Protein AF-A0A350MLR1-F1 (afdb_monomer_lite)

Foldseek 3Di:
DFDDPVRLVVQQVVCCVPPVDGDDSVRSRVVVVVVVVVCVVPPDDDDPVRVVVVVVVCVVCVVVVVVVVVVD

Radius of gyration: 18.75 Å; chains: 1; bounding box: 34×32×44 Å

pLDDT: mean 92.56, std 8.95, range [54.16, 98.06]

Structure (mmCIF, N/CA/C/O backbone):
data_AF-A0A350MLR1-F1
#
_entry.id   AF-A0A350MLR1-F1
#
loop_
_atom_site.group_PDB
_atom_site.id
_atom_site.type_symbol
_atom_site.label_atom_id
_atom_site.label_alt_id
_atom_site.label_comp_id
_atom_site.label_asym_id
_atom_sit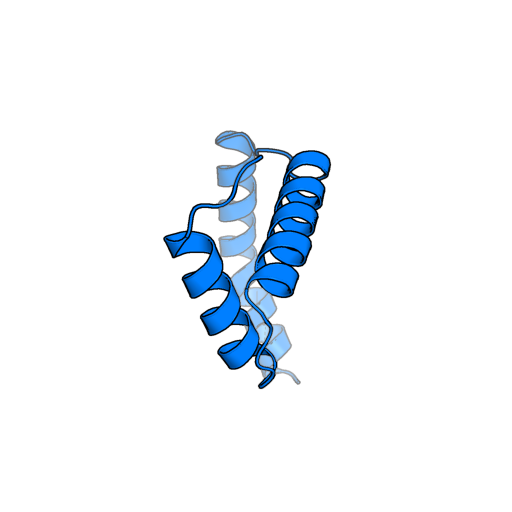e.label_entity_id
_atom_site.label_seq_id
_atom_site.pdbx_PDB_ins_code
_atom_site.Cartn_x
_atom_site.Cartn_y
_atom_site.Cartn_z
_atom_site.occupancy
_atom_site.B_iso_or_equiv
_atom_site.auth_seq_id
_atom_site.auth_comp_id
_atom_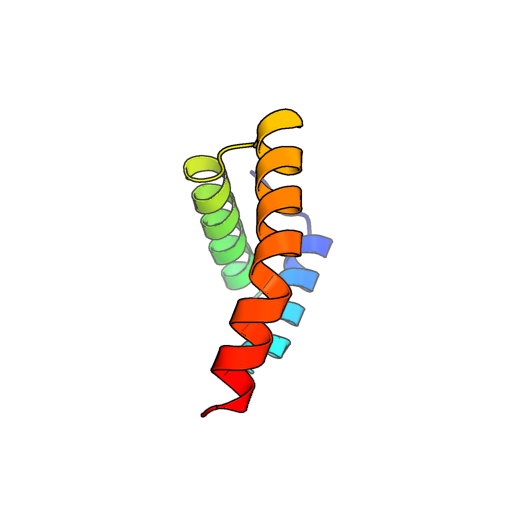site.auth_asym_id
_atom_site.auth_atom_id
_atom_site.pdbx_PDB_model_num
ATOM 1 N N . MET A 1 1 ? 7.766 4.422 11.317 1.00 67.50 1 MET A N 1
ATOM 2 C CA . MET A 1 1 ? 6.828 4.949 10.300 1.00 67.50 1 MET A CA 1
ATOM 3 C C . MET A 1 1 ? 5.516 5.248 10.994 1.00 67.50 1 MET A C 1
ATOM 5 O O . MET A 1 1 ? 5.167 4.499 11.897 1.00 67.50 1 MET A O 1
ATOM 9 N N . VAL A 1 2 ? 4.845 6.335 10.627 1.00 85.38 2 VAL A N 1
ATOM 10 C CA . VAL A 1 2 ? 3.530 6.710 11.163 1.00 85.38 2 VAL A CA 1
ATOM 11 C C . VAL A 1 2 ? 2.605 6.855 9.963 1.00 85.38 2 VAL A C 1
ATOM 13 O O . VAL A 1 2 ? 2.937 7.595 9.040 1.00 85.38 2 VAL A O 1
ATOM 16 N N . LEU A 1 3 ? 1.506 6.102 9.948 1.00 90.12 3 LEU A N 1
ATOM 17 C CA . LEU A 1 3 ? 0.473 6.231 8.920 1.00 90.12 3 LEU A CA 1
ATOM 18 C C . LEU A 1 3 ? -0.414 7.431 9.233 1.00 90.12 3 LEU A C 1
ATOM 20 O O . LEU A 1 3 ? -0.781 7.634 10.392 1.00 90.12 3 LEU A O 1
ATOM 24 N N . SER A 1 4 ? -0.762 8.200 8.203 1.00 95.06 4 SER A N 1
ATOM 25 C CA . SER A 1 4 ? -1.752 9.263 8.343 1.00 95.06 4 SER A CA 1
ATOM 26 C C . SER A 1 4 ? -3.155 8.673 8.501 1.00 95.06 4 SER A C 1
ATOM 28 O O . SER A 1 4 ? -3.441 7.567 8.042 1.00 95.06 4 SER A O 1
ATOM 30 N N . ASP A 1 5 ? -4.057 9.433 9.112 1.00 95.38 5 ASP A N 1
ATOM 31 C CA . ASP A 1 5 ? -5.473 9.074 9.221 1.00 95.38 5 ASP A CA 1
ATOM 32 C C . ASP A 1 5 ? -6.112 8.792 7.859 1.00 95.38 5 ASP A C 1
ATOM 34 O O . ASP A 1 5 ? -6.911 7.866 7.722 1.00 95.38 5 ASP A O 1
ATOM 38 N N . GLU A 1 6 ? -5.724 9.562 6.843 1.00 96.62 6 GLU A N 1
ATOM 39 C CA . GLU A 1 6 ? -6.195 9.382 5.474 1.00 96.62 6 GLU A CA 1
ATOM 40 C C . GLU A 1 6 ? -5.731 8.041 4.890 1.00 96.62 6 GLU A C 1
ATOM 42 O O . GLU A 1 6 ? -6.523 7.328 4.271 1.00 96.62 6 GLU A O 1
ATOM 47 N N . ASP A 1 7 ? -4.475 7.655 5.129 1.00 96.25 7 ASP A N 1
ATOM 48 C CA . ASP A 1 7 ? -3.939 6.373 4.665 1.00 96.25 7 ASP A CA 1
ATOM 49 C C . ASP A 1 7 ? -4.590 5.192 5.384 1.00 96.25 7 ASP A C 1
ATOM 51 O O . ASP A 1 7 ? -4.865 4.167 4.759 1.00 96.25 7 ASP A O 1
ATOM 55 N N . ILE A 1 8 ? -4.893 5.337 6.678 1.00 97.12 8 ILE A N 1
ATOM 56 C CA . ILE A 1 8 ? -5.607 4.311 7.446 1.00 97.12 8 ILE A CA 1
ATOM 57 C C . ILE A 1 8 ? -7.011 4.098 6.864 1.00 97.12 8 ILE A C 1
ATOM 59 O O . ILE A 1 8 ? -7.404 2.957 6.623 1.00 97.12 8 ILE A O 1
ATOM 63 N N . LEU A 1 9 ? -7.741 5.179 6.567 1.00 97.56 9 LEU A N 1
ATOM 64 C CA . LEU A 1 9 ? -9.074 5.097 5.959 1.00 97.56 9 LEU A CA 1
ATOM 65 C C . LEU A 1 9 ? -9.033 4.461 4.564 1.00 97.56 9 LEU A C 1
ATOM 67 O O . LEU A 1 9 ? -9.853 3.592 4.256 1.00 97.56 9 LEU A O 1
ATOM 71 N N . LYS A 1 10 ? -8.056 4.841 3.730 1.00 97.44 10 LYS A N 1
ATOM 72 C CA . LYS A 1 10 ? -7.839 4.214 2.416 1.00 97.44 10 LYS A CA 1
ATOM 73 C C . LYS A 1 10 ? -7.544 2.724 2.555 1.00 97.44 10 LYS A C 1
ATOM 75 O O . LYS A 1 10 ? -8.114 1.922 1.820 1.00 97.44 10 LYS A O 1
ATOM 80 N N . PHE A 1 11 ? -6.701 2.344 3.513 1.00 96.75 11 PHE A N 1
ATOM 81 C CA . PHE A 1 11 ? -6.364 0.946 3.761 1.00 96.75 11 PHE A CA 1
ATOM 82 C C . PHE A 1 11 ? -7.587 0.131 4.200 1.00 96.75 11 PHE A C 1
ATOM 84 O O . PHE A 1 11 ? -7.808 -0.957 3.675 1.00 96.75 11 PHE A O 1
ATOM 91 N N . GLN A 1 12 ? -8.425 0.666 5.095 1.00 97.94 12 GLN A N 1
ATOM 92 C CA . GLN A 1 12 ? -9.685 0.024 5.493 1.00 97.94 12 GLN A CA 1
ATOM 93 C C . GLN A 1 12 ? -10.631 -0.175 4.301 1.00 97.94 12 GLN A C 1
ATOM 95 O O . GLN A 1 12 ? -11.188 -1.261 4.131 1.00 97.94 12 GLN A O 1
ATOM 100 N N . ALA A 1 13 ? -10.788 0.850 3.456 1.00 97.88 13 ALA A N 1
ATOM 101 C CA . ALA A 1 13 ? -11.635 0.779 2.268 1.00 97.88 13 ALA A CA 1
ATOM 102 C C . ALA A 1 13 ? -11.134 -0.274 1.264 1.00 97.88 13 ALA A C 1
ATOM 104 O O . ALA A 1 13 ? -11.928 -1.075 0.769 1.00 97.88 13 ALA A O 1
ATOM 105 N N . LEU A 1 14 ? -9.821 -0.319 1.016 1.00 97.81 14 LEU A N 1
ATOM 106 C CA . LEU A 1 14 ? -9.189 -1.334 0.171 1.00 97.81 14 LEU A CA 1
ATOM 107 C C . LEU A 1 14 ? -9.390 -2.741 0.736 1.00 97.81 14 LEU A C 1
ATOM 109 O O . LEU A 1 14 ? -9.805 -3.638 0.011 1.00 97.81 14 LEU A O 1
ATOM 113 N N . TYR A 1 15 ? -9.159 -2.933 2.035 1.00 97.38 15 TYR A N 1
ATOM 114 C CA . TYR A 1 15 ? -9.308 -4.241 2.671 1.00 97.38 15 TYR A CA 1
ATOM 115 C C . TYR A 1 15 ? -10.746 -4.768 2.553 1.00 97.38 15 TYR A C 1
ATOM 117 O O . TYR A 1 15 ? -10.961 -5.941 2.246 1.00 97.38 15 TYR A O 1
ATOM 125 N N . LYS A 1 16 ? -11.740 -3.884 2.708 1.00 97.88 16 LYS A N 1
ATOM 126 C CA . LYS A 1 16 ? -13.148 -4.227 2.491 1.00 97.88 16 LYS A CA 1
ATOM 127 C C . LYS A 1 16 ? -13.452 -4.539 1.025 1.00 97.88 16 LYS A C 1
ATOM 129 O O . LYS A 1 16 ? -14.184 -5.485 0.764 1.00 97.88 16 LYS A O 1
ATOM 134 N N . SER A 1 17 ? -12.915 -3.765 0.083 1.00 98.06 17 SER A N 1
ATOM 135 C CA . SER A 1 17 ? -13.136 -3.971 -1.355 1.00 98.06 17 SER A CA 1
ATOM 136 C C . SER A 1 17 ? -12.578 -5.310 -1.839 1.00 98.06 17 SER A C 1
ATOM 138 O O . SER A 1 17 ? -13.266 -6.045 -2.540 1.00 98.06 17 SER A O 1
ATOM 140 N N . GLU A 1 18 ? -11.351 -5.641 -1.437 1.00 97.50 18 GLU A N 1
ATOM 141 C CA . GLU A 1 18 ? -10.642 -6.829 -1.925 1.00 97.50 18 GLU A CA 1
ATOM 142 C C . GLU A 1 18 ? -11.045 -8.110 -1.182 1.00 97.50 18 GLU A C 1
ATOM 144 O O . GLU A 1 18 ? -11.095 -9.184 -1.779 1.00 97.50 18 GLU A O 1
ATOM 149 N N . PHE A 1 19 ? -11.345 -8.017 0.119 1.00 96.69 19 PHE A N 1
ATOM 150 C CA . PHE A 1 19 ? -11.588 -9.194 0.962 1.00 96.69 19 PHE A CA 1
ATOM 151 C C . PHE A 1 19 ? -13.009 -9.282 1.526 1.00 96.69 19 PHE A C 1
ATOM 153 O O . PHE A 1 19 ? -13.353 -10.295 2.131 1.00 96.69 19 PHE A O 1
ATOM 160 N N . GLY A 1 20 ? -13.838 -8.245 1.373 1.00 97.56 20 GLY A N 1
ATOM 161 C CA . GLY A 1 20 ? -15.186 -8.198 1.951 1.00 97.56 20 GLY A CA 1
ATOM 162 C C . GLY A 1 20 ? -15.213 -8.071 3.480 1.00 97.56 20 GLY A C 1
ATOM 163 O O . GLY A 1 20 ? -16.266 -8.258 4.085 1.00 97.56 20 GLY A O 1
ATOM 164 N N . ILE A 1 21 ? -14.073 -7.775 4.115 1.00 96.88 21 ILE A N 1
ATOM 165 C CA . ILE A 1 21 ? -13.914 -7.741 5.575 1.00 96.88 21 ILE A CA 1
ATOM 166 C C . ILE A 1 21 ? -13.718 -6.296 6.035 1.00 96.88 21 ILE A C 1
ATOM 168 O O . ILE A 1 21 ? -12.825 -5.599 5.559 1.00 96.88 21 ILE A O 1
ATOM 172 N N . GLU A 1 22 ? -14.520 -5.858 7.002 1.00 97.31 22 GLU A N 1
ATOM 173 C CA . GLU A 1 22 ? -14.259 -4.616 7.729 1.00 97.31 22 GLU A CA 1
ATOM 174 C C . GLU A 1 22 ? -13.244 -4.861 8.845 1.00 97.31 22 GLU A C 1
ATOM 176 O O . GLU A 1 22 ? -13.324 -5.851 9.571 1.00 97.31 22 GLU A O 1
ATOM 181 N N . ILE A 1 23 ? -12.284 -3.950 8.979 1.00 97.31 23 ILE A N 1
ATOM 182 C CA . ILE A 1 23 ? -11.245 -4.004 10.010 1.00 97.31 23 ILE A CA 1
ATOM 183 C C . ILE A 1 23 ? -11.288 -2.728 10.840 1.00 97.31 23 ILE A C 1
ATOM 185 O O . ILE A 1 23 ? -11.647 -1.663 10.329 1.00 97.31 23 ILE A O 1
ATOM 189 N N . SER A 1 24 ? -10.911 -2.823 12.114 1.00 98.00 24 SER A N 1
ATOM 190 C CA . SER A 1 24 ? -10.834 -1.650 12.982 1.00 98.00 24 SER A CA 1
ATOM 191 C C . SER A 1 24 ? -9.720 -0.698 12.531 1.00 98.00 24 SER A C 1
ATOM 193 O O . SER A 1 24 ? -8.839 -1.049 11.740 1.00 98.00 24 SER A O 1
ATOM 195 N N . ARG A 1 25 ? -9.741 0.531 13.054 1.00 96.50 25 ARG A N 1
ATOM 196 C CA . ARG A 1 25 ? -8.674 1.507 12.806 1.00 96.50 25 ARG A CA 1
ATOM 197 C C . ARG A 1 25 ? -7.319 1.003 13.323 1.00 96.50 25 ARG A C 1
ATOM 199 O O . ARG A 1 25 ? -6.301 1.202 12.668 1.00 96.50 25 ARG A O 1
ATOM 206 N N . GLU A 1 26 ? -7.316 0.348 14.481 1.00 96.56 26 GLU A N 1
ATOM 207 C CA . GLU A 1 26 ? -6.121 -0.229 15.109 1.00 96.56 26 GLU A CA 1
ATOM 208 C C . GLU A 1 26 ? -5.567 -1.391 14.280 1.00 96.56 26 GLU A C 1
ATOM 210 O O . GLU A 1 26 ? -4.371 -1.411 13.985 1.00 96.56 26 GLU A O 1
ATOM 215 N N . ASP A 1 27 ? -6.437 -2.285 13.797 1.00 97.44 27 ASP A N 1
ATOM 216 C CA . ASP A 1 27 ? -6.047 -3.372 12.889 1.00 97.44 27 ASP A CA 1
ATOM 217 C C . ASP A 1 27 ? -5.459 -2.835 11.584 1.00 97.44 27 ASP A C 1
ATOM 219 O O . ASP A 1 27 ? -4.445 -3.335 11.093 1.00 97.44 27 ASP A O 1
ATOM 223 N N . ALA A 1 28 ? -6.096 -1.816 11.003 1.00 97.06 28 ALA A N 1
ATOM 224 C CA . ALA A 1 28 ? -5.625 -1.176 9.784 1.00 97.06 28 ALA A CA 1
ATOM 225 C C . ALA A 1 28 ? -4.255 -0.523 9.986 1.00 97.06 28 ALA A C 1
ATOM 227 O O . ALA A 1 28 ? -3.372 -0.680 9.142 1.00 97.06 28 ALA A O 1
ATOM 228 N N . TYR A 1 29 ? -4.050 0.146 11.123 1.00 96.62 29 TYR A N 1
ATOM 229 C CA . TYR A 1 29 ? -2.762 0.729 11.473 1.00 96.62 29 TYR A CA 1
ATOM 230 C C . TYR A 1 29 ? -1.680 -0.346 11.619 1.00 96.62 29 TYR A C 1
ATOM 232 O O . TYR A 1 29 ? -0.625 -0.252 10.991 1.00 96.62 29 TYR A O 1
ATOM 240 N N . GLU A 1 30 ? -1.941 -1.402 12.393 1.00 96.88 30 GLU A N 1
ATOM 241 C CA . GLU A 1 30 ? -0.972 -2.475 12.624 1.00 96.88 30 GLU A CA 1
ATOM 242 C C . GLU A 1 30 ? -0.602 -3.193 11.316 1.00 96.88 30 GLU A C 1
ATOM 244 O O . GLU A 1 30 ? 0.580 -3.382 11.006 1.00 96.88 30 GLU A O 1
ATOM 249 N N . LYS A 1 31 ? -1.605 -3.565 10.512 1.00 96.38 31 LYS A N 1
ATOM 250 C CA . LYS A 1 31 ? -1.403 -4.234 9.219 1.00 96.38 31 LYS A CA 1
ATOM 251 C C . LYS A 1 31 ? -0.686 -3.328 8.223 1.00 96.38 31 LYS A C 1
ATOM 253 O O . LYS A 1 31 ? 0.237 -3.789 7.554 1.00 96.38 31 LYS A O 1
ATOM 258 N N . GLY A 1 32 ? -1.062 -2.054 8.152 1.00 95.25 32 GLY A N 1
ATOM 259 C CA . GLY A 1 32 ? -0.423 -1.082 7.271 1.00 95.25 32 GLY A CA 1
ATOM 260 C C . GLY A 1 32 ? 1.051 -0.861 7.623 1.00 95.25 32 GLY A C 1
ATOM 261 O O . GLY A 1 32 ? 1.902 -0.871 6.736 1.00 95.25 32 GLY A O 1
ATOM 262 N N . ILE A 1 33 ? 1.391 -0.760 8.913 1.00 96.06 33 ILE A N 1
ATOM 263 C CA . ILE A 1 33 ? 2.789 -0.649 9.358 1.00 96.06 33 ILE A CA 1
ATOM 264 C C . ILE A 1 33 ? 3.588 -1.909 9.006 1.00 96.06 33 ILE A C 1
ATOM 266 O O . ILE A 1 33 ? 4.711 -1.796 8.512 1.00 96.06 33 ILE A O 1
ATOM 270 N N . LYS A 1 34 ? 3.017 -3.106 9.202 1.00 96.12 34 LYS A N 1
ATOM 271 C CA . LYS A 1 34 ? 3.661 -4.370 8.799 1.00 96.12 34 LYS A CA 1
ATOM 272 C C . LYS A 1 34 ? 3.903 -4.429 7.290 1.00 96.12 34 LYS A C 1
ATOM 274 O O . LYS A 1 34 ? 4.984 -4.838 6.873 1.00 96.12 34 LYS A O 1
ATOM 279 N N . LEU A 1 35 ? 2.936 -3.987 6.483 1.00 95.31 35 LEU A N 1
ATOM 280 C CA . LEU A 1 35 ? 3.072 -3.922 5.028 1.00 95.31 35 LEU A CA 1
ATOM 281 C C . LEU A 1 35 ? 4.199 -2.974 4.613 1.00 95.31 35 LEU A C 1
ATOM 283 O O . LEU A 1 35 ? 5.058 -3.361 3.824 1.00 95.31 35 LEU A O 1
ATOM 287 N N . LEU A 1 36 ? 4.234 -1.759 5.166 1.00 94.31 36 LEU A N 1
ATOM 288 C CA . LEU A 1 36 ? 5.310 -0.810 4.882 1.00 94.31 36 LEU A CA 1
ATOM 289 C C . LEU A 1 36 ? 6.675 -1.353 5.310 1.00 94.31 36 LEU A C 1
ATOM 291 O O . LEU A 1 36 ? 7.650 -1.180 4.582 1.00 94.31 36 LEU A O 1
ATOM 295 N N . GLY A 1 37 ? 6.746 -2.039 6.452 1.00 95.31 37 GLY A N 1
ATOM 296 C CA . GLY A 1 37 ? 7.965 -2.696 6.917 1.00 95.31 37 GLY A CA 1
ATOM 297 C C . GLY A 1 37 ? 8.450 -3.770 5.946 1.00 95.31 37 GLY A C 1
ATOM 298 O O . GLY A 1 37 ? 9.615 -3.756 5.551 1.00 95.31 37 GLY A O 1
ATOM 299 N N . LEU A 1 38 ? 7.548 -4.652 5.506 1.00 96.12 38 LEU A N 1
ATOM 300 C CA . LEU A 1 38 ? 7.853 -5.678 4.510 1.00 96.12 38 LEU A CA 1
ATOM 301 C C . LEU A 1 38 ? 8.352 -5.046 3.212 1.00 96.12 38 LEU A C 1
ATOM 303 O O . LEU A 1 38 ? 9.439 -5.384 2.754 1.00 96.12 38 LEU A O 1
ATOM 307 N N . MET A 1 39 ? 7.590 -4.103 2.652 1.00 94.94 39 MET A N 1
ATOM 308 C CA . MET A 1 39 ? 7.952 -3.429 1.405 1.00 94.94 39 MET A CA 1
ATOM 309 C C . MET A 1 39 ? 9.297 -2.725 1.527 1.00 94.94 39 MET A C 1
ATOM 311 O O . MET A 1 39 ? 10.126 -2.863 0.642 1.00 94.94 39 MET A O 1
ATOM 315 N N . SER A 1 40 ? 9.568 -2.052 2.641 1.00 92.69 40 SER A N 1
ATOM 316 C CA . SER A 1 40 ? 10.858 -1.386 2.853 1.00 92.69 40 SER A CA 1
ATOM 317 C C . SER A 1 40 ? 12.031 -2.366 2.919 1.00 92.69 40 SER A C 1
ATOM 319 O O . SER A 1 40 ? 13.136 -2.013 2.525 1.00 92.69 40 SER A O 1
ATOM 321 N N . ALA A 1 41 ? 11.806 -3.589 3.408 1.00 95.81 41 ALA A N 1
ATOM 322 C CA . ALA A 1 41 ? 12.839 -4.617 3.494 1.00 95.81 41 ALA A CA 1
ATOM 323 C C . ALA A 1 41 ? 13.097 -5.330 2.157 1.00 95.81 41 ALA A C 1
ATOM 325 O O . ALA A 1 41 ? 14.220 -5.764 1.909 1.00 95.81 41 ALA A O 1
ATOM 326 N N . VAL A 1 42 ? 12.071 -5.479 1.311 1.00 96.31 42 VAL A N 1
ATOM 327 C CA . VAL A 1 42 ? 12.160 -6.270 0.068 1.00 96.31 42 VAL A CA 1
ATOM 328 C C . VAL A 1 42 ? 12.207 -5.425 -1.204 1.00 96.31 42 VAL A C 1
ATOM 330 O O . VAL A 1 42 ? 12.566 -5.941 -2.261 1.00 96.31 42 VAL A O 1
ATOM 333 N N . TYR A 1 43 ? 11.834 -4.145 -1.141 1.00 94.56 43 TYR A N 1
ATOM 334 C CA . TYR A 1 43 ? 11.795 -3.280 -2.313 1.00 94.56 43 TYR A CA 1
ATOM 335 C C . TYR A 1 43 ? 13.210 -2.948 -2.781 1.00 94.56 43 TYR A C 1
ATOM 337 O O . TYR A 1 43 ? 13.950 -2.207 -2.134 1.00 94.56 43 TYR A O 1
ATOM 345 N N . LYS A 1 44 ? 13.563 -3.479 -3.950 1.00 93.06 44 LYS A N 1
ATOM 346 C CA . LYS A 1 44 ? 14.774 -3.120 -4.677 1.00 93.06 44 LYS A CA 1
ATOM 347 C C . LYS A 1 44 ? 14.390 -2.146 -5.797 1.00 93.06 44 LYS A C 1
ATOM 349 O O . LYS A 1 44 ? 13.725 -2.581 -6.740 1.00 93.06 44 LYS A O 1
ATOM 354 N N . PRO A 1 45 ? 14.770 -0.857 -5.717 1.00 91.56 45 PRO A N 1
ATOM 355 C CA . PRO A 1 45 ? 14.543 0.063 -6.820 1.00 91.56 45 PRO A CA 1
ATOM 356 C C . PRO A 1 45 ? 15.333 -0.401 -8.046 1.00 91.56 45 PRO A C 1
ATOM 358 O O . PRO A 1 45 ? 16.440 -0.927 -7.926 1.00 91.56 45 PRO A O 1
ATOM 361 N N . MET A 1 46 ? 14.729 -0.210 -9.209 1.00 94.44 46 MET A N 1
ATOM 362 C CA . MET A 1 46 ? 15.286 -0.570 -10.505 1.00 94.44 46 MET A CA 1
ATOM 363 C C . MET A 1 46 ? 15.937 0.657 -11.143 1.00 94.44 46 MET A C 1
ATOM 365 O O . MET A 1 46 ? 15.414 1.766 -10.989 1.00 94.44 46 MET A O 1
ATOM 369 N N . SER A 1 47 ? 17.056 0.478 -11.845 1.00 96.69 47 SER A N 1
ATOM 370 C CA . SER A 1 47 ? 17.626 1.546 -12.672 1.00 96.69 47 SER A CA 1
ATOM 371 C C . SER A 1 47 ? 16.761 1.803 -13.911 1.00 96.69 47 SER A C 1
ATOM 373 O O . SER A 1 47 ? 15.949 0.969 -14.314 1.00 96.69 47 SER A O 1
ATOM 375 N N . GLU A 1 48 ? 16.935 2.963 -14.540 1.00 96.69 48 GLU A N 1
ATOM 376 C CA . GLU A 1 48 ? 16.236 3.278 -15.790 1.00 96.69 48 GLU A CA 1
ATOM 377 C C . GLU A 1 48 ? 16.600 2.282 -16.903 1.00 96.69 48 GLU A C 1
ATOM 379 O O . GLU A 1 48 ? 15.715 1.778 -17.587 1.00 96.69 48 GLU A O 1
ATOM 384 N N . GLU A 1 49 ? 17.871 1.884 -16.995 1.00 96.69 49 GLU A N 1
ATOM 385 C CA . GLU A 1 49 ? 18.343 0.871 -17.948 1.00 96.69 49 GLU A CA 1
ATOM 386 C C . GLU A 1 49 ? 17.695 -0.505 -17.716 1.00 96.69 49 GLU A C 1
ATOM 388 O O . GLU A 1 49 ? 17.242 -1.158 -18.659 1.00 96.69 49 GLU A O 1
ATOM 393 N N . GLU A 1 50 ? 17.609 -0.955 -16.457 1.00 96.62 50 GLU A N 1
ATOM 394 C CA . GLU A 1 50 ? 16.932 -2.208 -16.098 1.00 96.62 50 GLU A CA 1
ATOM 395 C C . GLU A 1 50 ? 15.434 -2.144 -16.455 1.00 96.62 50 GLU A C 1
ATOM 397 O O 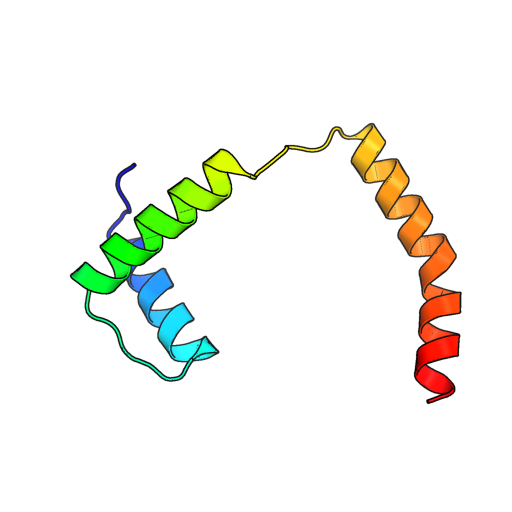. GLU A 1 50 ? 14.861 -3.124 -16.947 1.00 96.62 50 GLU A O 1
ATOM 402 N N . TYR A 1 51 ? 14.801 -0.982 -16.256 1.00 95.62 51 TYR A N 1
ATOM 403 C CA . TYR A 1 51 ? 13.409 -0.753 -16.632 1.00 95.62 51 TYR A CA 1
ATOM 404 C C . TYR A 1 51 ? 13.218 -0.816 -18.149 1.00 95.62 51 TYR A C 1
ATOM 406 O O . TYR A 1 51 ? 12.346 -1.549 -18.626 1.00 95.62 51 TYR A O 1
ATOM 414 N N . GLU A 1 52 ? 14.037 -0.101 -18.919 1.00 97.25 52 GLU A N 1
ATOM 415 C CA . GLU A 1 52 ? 13.986 -0.105 -20.382 1.00 97.25 52 GLU A CA 1
ATOM 416 C C . GLU A 1 52 ? 14.182 -1.512 -20.950 1.00 97.25 52 GLU A C 1
ATOM 418 O O . GLU A 1 52 ? 13.406 -1.944 -21.810 1.00 97.25 52 GLU A O 1
ATOM 423 N N . PHE A 1 53 ? 15.142 -2.265 -20.405 1.0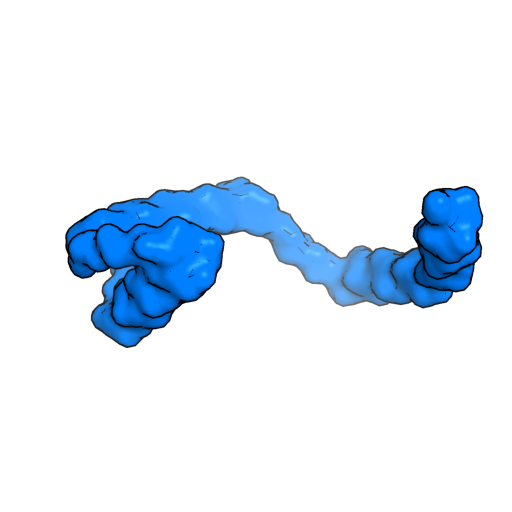0 96.19 53 PHE A N 1
ATOM 424 C CA . PHE A 1 53 ? 15.385 -3.656 -20.776 1.00 96.19 53 PHE A CA 1
ATOM 425 C C . PHE A 1 53 ? 14.137 -4.533 -20.575 1.00 96.19 53 PHE A C 1
ATOM 427 O O . PHE A 1 53 ? 13.703 -5.232 -21.497 1.00 96.19 53 PHE A O 1
ATOM 434 N N . ILE A 1 54 ? 13.506 -4.469 -19.396 1.00 94.94 54 ILE A N 1
ATOM 435 C CA . ILE A 1 54 ? 12.295 -5.251 -19.094 1.00 94.94 54 ILE A CA 1
ATOM 436 C C . ILE A 1 54 ? 11.126 -4.832 -19.989 1.00 94.94 54 ILE A C 1
ATOM 438 O O . ILE A 1 54 ? 10.367 -5.684 -20.461 1.00 94.94 54 ILE A O 1
ATOM 442 N N . GLN A 1 55 ? 10.960 -3.534 -20.237 1.00 95.75 55 GLN A N 1
ATOM 443 C CA . GLN A 1 55 ? 9.881 -3.026 -21.080 1.00 95.75 55 GLN A CA 1
ATOM 444 C C . GLN A 1 55 ? 10.053 -3.433 -22.547 1.00 95.75 55 GLN A C 1
ATOM 446 O O . GLN A 1 55 ? 9.055 -3.762 -23.194 1.00 95.75 55 GLN A O 1
ATOM 451 N N . GLY A 1 56 ? 11.287 -3.458 -23.058 1.00 96.06 56 GLY A N 1
ATOM 452 C CA . GLY A 1 56 ? 11.608 -4.022 -24.370 1.00 96.06 56 GLY A CA 1
ATOM 453 C C . GLY A 1 56 ? 11.211 -5.494 -24.444 1.00 96.06 56 GLY A C 1
ATOM 454 O O . GLY A 1 56 ? 10.349 -5.867 -25.241 1.00 96.06 56 GLY A O 1
ATOM 455 N N . HIS A 1 57 ? 11.713 -6.304 -23.509 1.00 94.75 57 HIS A N 1
ATOM 456 C CA . HIS A 1 57 ? 11.418 -7.736 -23.463 1.00 94.75 57 HIS A CA 1
ATOM 457 C C . HIS A 1 57 ? 9.912 -8.044 -23.375 1.00 94.75 57 HIS A C 1
ATOM 459 O O . HIS A 1 57 ? 9.413 -8.962 -24.029 1.00 94.75 57 HIS A O 1
ATOM 465 N N . ARG A 1 58 ? 9.151 -7.262 -22.596 1.00 93.38 58 ARG A N 1
ATOM 466 C CA . ARG A 1 58 ? 7.687 -7.398 -22.502 1.00 93.38 58 ARG A CA 1
ATOM 467 C C . ARG A 1 58 ? 6.997 -7.162 -23.841 1.00 93.38 58 ARG A C 1
ATOM 469 O O . ARG A 1 58 ? 6.086 -7.912 -24.175 1.00 93.38 58 ARG A O 1
ATOM 476 N N . LYS A 1 59 ? 7.400 -6.140 -24.603 1.00 94.94 59 LYS A N 1
ATOM 477 C CA . LYS A 1 59 ? 6.813 -5.859 -25.924 1.00 94.94 59 LYS A CA 1
ATOM 478 C C . LYS A 1 59 ? 7.070 -7.005 -26.897 1.00 94.94 59 LYS A C 1
ATOM 480 O O . LYS A 1 59 ? 6.141 -7.413 -27.591 1.00 94.94 59 LYS A O 1
ATOM 485 N N . ASP A 1 60 ? 8.279 -7.555 -26.873 1.00 94.81 60 ASP A N 1
ATOM 486 C CA . ASP A 1 60 ? 8.694 -8.628 -27.778 1.00 94.81 60 ASP A CA 1
ATOM 487 C C . ASP A 1 60 ? 7.996 -9.959 -27.463 1.00 94.81 60 ASP A C 1
ATOM 489 O O . ASP A 1 60 ? 7.631 -10.713 -28.364 1.00 94.81 60 ASP A O 1
ATOM 493 N N . THR A 1 61 ? 7.756 -10.244 -26.179 1.00 93.69 61 THR A N 1
ATOM 494 C CA . THR A 1 61 ? 7.154 -11.512 -25.726 1.00 93.69 61 THR A CA 1
ATOM 495 C C . THR A 1 61 ? 5.627 -11.485 -25.633 1.00 93.69 61 THR A C 1
ATOM 497 O O . THR A 1 61 ? 4.992 -12.543 -2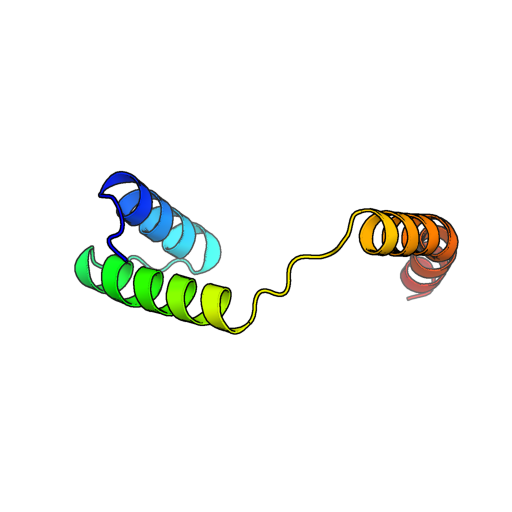5.648 1.00 93.69 61 THR A O 1
ATOM 500 N N . LEU A 1 62 ? 4.998 -10.304 -25.593 1.00 90.62 62 LEU A N 1
ATOM 501 C CA . LEU A 1 62 ? 3.542 -10.167 -25.481 1.00 90.62 62 LEU A CA 1
ATOM 502 C C . LEU A 1 62 ? 2.752 -10.893 -26.591 1.00 90.62 62 LEU A C 1
ATOM 504 O O . LEU A 1 62 ? 1.722 -11.495 -26.271 1.00 90.62 62 LEU A O 1
ATOM 508 N N . PRO A 1 63 ? 3.171 -10.888 -27.874 1.00 90.88 63 PRO A N 1
ATOM 509 C CA . PRO A 1 63 ? 2.494 -11.661 -28.915 1.00 90.88 63 PRO A CA 1
ATOM 510 C C . PRO A 1 63 ? 2.512 -13.171 -28.646 1.00 90.88 63 PRO A C 1
ATOM 512 O O . PRO A 1 63 ? 1.483 -13.826 -28.812 1.00 90.88 63 PRO A O 1
ATOM 515 N N . LEU A 1 64 ? 3.641 -13.704 -28.166 1.00 87.00 64 LEU A N 1
ATOM 516 C CA . LEU A 1 64 ? 3.810 -15.128 -27.848 1.00 87.00 64 LEU A CA 1
ATOM 517 C C . LEU A 1 64 ? 2.897 -15.546 -26.689 1.00 87.00 64 LEU A C 1
ATOM 519 O O . LEU A 1 64 ? 2.222 -16.571 -26.753 1.00 87.00 64 LEU A O 1
ATOM 523 N N . LEU A 1 65 ? 2.807 -14.709 -25.653 1.00 83.25 65 LEU A N 1
ATOM 524 C CA . LEU A 1 65 ? 1.898 -14.933 -24.527 1.00 83.25 65 LEU A CA 1
ATOM 525 C C . LEU A 1 65 ? 0.431 -14.933 -24.974 1.00 83.25 65 LEU A C 1
ATOM 527 O O . LEU A 1 65 ? -0.334 -15.818 -24.593 1.00 83.25 65 LEU A O 1
ATOM 531 N N . LYS A 1 66 ? 0.038 -13.979 -25.828 1.00 84.12 66 LYS A N 1
ATOM 532 C CA . LYS A 1 66 ? -1.323 -13.917 -26.385 1.00 84.12 66 LYS A CA 1
ATOM 533 C C . LYS A 1 66 ? -1.659 -15.140 -27.232 1.00 84.12 66 LYS A C 1
ATOM 535 O O . LYS A 1 66 ? -2.804 -15.582 -27.212 1.00 84.12 66 LYS A O 1
ATOM 540 N N . GLN A 1 67 ? -0.693 -15.670 -27.976 1.00 80.31 67 GLN A N 1
ATOM 541 C CA . GLN 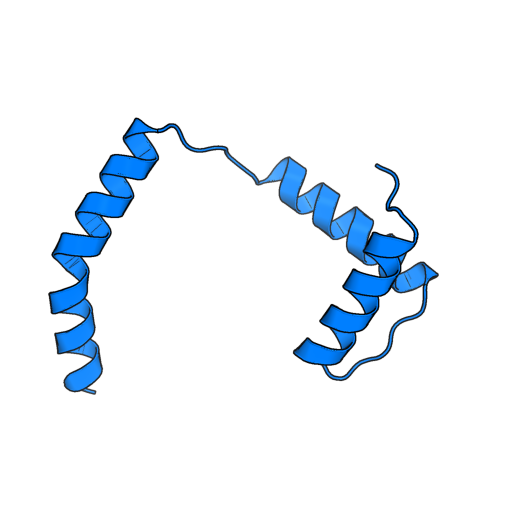A 1 67 ? -0.876 -16.894 -28.748 1.00 80.31 67 GLN A CA 1
ATOM 542 C C . GLN A 1 67 ? -1.102 -18.097 -27.826 1.00 80.31 67 GLN A C 1
ATOM 544 O O . GLN A 1 67 ? -2.045 -18.851 -28.037 1.00 80.31 67 GLN A O 1
ATOM 549 N N . ASN A 1 68 ? -0.304 -18.232 -26.767 1.00 74.25 68 ASN A N 1
ATOM 550 C CA . ASN A 1 68 ? -0.415 -19.352 -25.833 1.00 74.25 68 ASN A CA 1
ATOM 551 C C . ASN A 1 68 ? -1.722 -19.336 -25.028 1.00 74.25 68 ASN A C 1
ATOM 553 O O . ASN A 1 68 ? -2.301 -20.392 -24.813 1.00 74.25 68 ASN A O 1
ATOM 557 N N . ILE A 1 69 ? -2.224 -18.160 -24.639 1.00 77.56 69 ILE A N 1
ATOM 558 C CA . ILE A 1 69 ? -3.508 -18.033 -23.923 1.00 77.56 69 ILE A CA 1
ATOM 559 C C . ILE A 1 69 ? -4.702 -18.339 -24.839 1.00 77.56 69 ILE A C 1
ATOM 561 O O . ILE A 1 69 ? -5.695 -18.879 -24.377 1.00 77.56 69 ILE A O 1
ATOM 565 N N . LYS A 1 70 ? -4.619 -18.014 -26.136 1.00 67.88 70 LYS A N 1
ATOM 566 C CA . LYS A 1 70 ? -5.682 -18.329 -27.110 1.00 67.88 70 LYS A CA 1
ATOM 567 C C . LYS A 1 70 ? -5.764 -19.813 -27.481 1.00 67.88 70 LYS A C 1
ATOM 569 O O . LYS A 1 70 ? -6.751 -20.217 -28.084 1.00 67.88 70 LYS A O 1
ATOM 574 N N . ASN A 1 71 ? -4.720 -20.580 -27.181 1.00 57.28 71 ASN A N 1
ATOM 575 C CA . ASN A 1 71 ? -4.617 -22.004 -27.495 1.00 57.28 71 ASN A CA 1
ATOM 576 C C . ASN A 1 71 ? -4.999 -22.909 -26.304 1.00 57.28 71 ASN A C 1
ATOM 578 O O . ASN A 1 71 ? -4.802 -24.121 -26.391 1.00 57.28 71 ASN A O 1
ATOM 582 N N . ILE A 1 72 ? -5.503 -22.326 -25.209 1.00 54.16 72 ILE A N 1
ATOM 583 C CA . ILE A 1 72 ? -6.075 -23.002 -24.032 1.00 54.16 72 ILE A CA 1
ATOM 584 C C . ILE A 1 72 ? -7.587 -22.790 -24.066 1.00 54.16 72 ILE A C 1
ATOM 586 O O . ILE A 1 72 ? -8.314 -23.766 -23.784 1.00 54.16 72 ILE A O 1
#

Sequence (72 aa):
MVLSDEDILKFQALYKSEFGIEISREDAYEKGIKLLGLMSAVYKPMSEEEYEFIQGHRKDTLPLLKQNIKNI

Secondary structure (DSSP, 8-state):
----HHHHHHHHHHHHHHHS----HHHHHHHHHHHHHHHHHH--PPPHHHHHHHHHHHHHHHHHHHHHHHT-